Protein AF-A0A3B8LDD0-F1 (afdb_monomer_lite)

Radius of gyration: 20.35 Å; chains: 1; bounding box: 37×32×62 Å

Structure (mmCIF, N/CA/C/O backbone):
data_AF-A0A3B8LDD0-F1
#
_entry.id   AF-A0A3B8LDD0-F1
#
loop_
_atom_site.group_PDB
_atom_site.id
_atom_site.type_symbol
_atom_site.label_atom_id
_atom_site.label_alt_id
_atom_site.label_comp_id
_atom_site.label_asym_id
_atom_site.label_entity_id
_atom_site.label_seq_id
_atom_site.pdbx_PDB_ins_code
_atom_site.Cartn_x
_atom_site.Cartn_y
_atom_site.Cartn_z
_atom_site.occupancy
_atom_site.B_iso_or_equiv
_atom_site.auth_seq_id
_atom_site.auth_comp_id
_atom_site.auth_asym_id
_atom_site.auth_atom_id
_atom_site.pdbx_PDB_model_num
ATOM 1 N N . MET A 1 1 ? -7.320 21.090 31.374 1.00 61.78 1 MET A N 1
ATOM 2 C CA . MET A 1 1 ? -7.509 19.648 31.103 1.00 61.78 1 MET A CA 1
ATOM 3 C C . MET A 1 1 ? -8.287 19.515 29.806 1.00 61.78 1 MET A C 1
ATOM 5 O O . MET A 1 1 ? -9.243 20.260 29.630 1.00 61.78 1 MET A O 1
ATOM 9 N N . LEU A 1 2 ? -7.854 18.651 28.885 1.00 66.00 2 LEU A N 1
ATOM 10 C CA . LEU A 1 2 ? -8.637 18.351 27.681 1.00 66.00 2 LEU A CA 1
ATOM 11 C C . LEU A 1 2 ? -9.906 17.577 28.095 1.00 66.00 2 LEU A C 1
ATOM 13 O O . LEU A 1 2 ? -9.800 16.698 28.950 1.00 66.00 2 LEU A O 1
ATOM 17 N N . PRO A 1 3 ? -11.093 17.904 27.552 1.00 78.69 3 PRO A N 1
ATOM 18 C CA . PRO A 1 3 ? -12.323 17.185 27.880 1.00 78.69 3 PRO A CA 1
ATOM 19 C C . PRO A 1 3 ? -12.281 15.754 27.325 1.00 78.69 3 PRO A 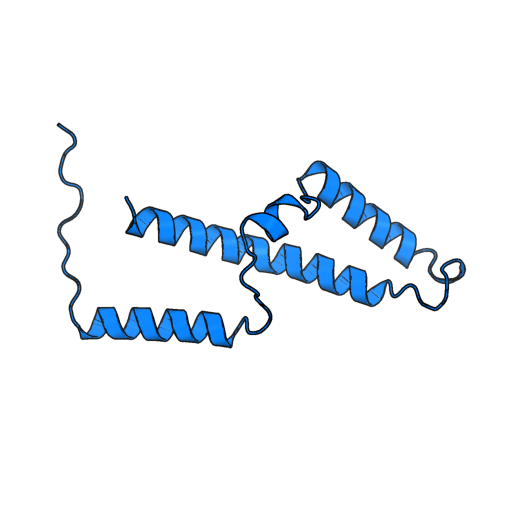C 1
ATOM 21 O O . PRO A 1 3 ? -11.742 15.537 26.239 1.00 78.69 3 PRO A O 1
ATOM 24 N N . ASN A 1 4 ? -12.875 14.790 28.042 1.00 82.38 4 ASN A N 1
ATOM 25 C CA . ASN A 1 4 ? -13.077 13.436 27.520 1.00 82.38 4 ASN A CA 1
ATOM 26 C C . ASN A 1 4 ? -13.990 13.497 26.280 1.00 82.38 4 ASN A C 1
ATOM 28 O O . ASN A 1 4 ? -15.099 14.026 26.359 1.00 82.38 4 ASN A O 1
ATOM 32 N N . LYS A 1 5 ? -13.515 12.973 25.144 1.00 82.06 5 LYS A N 1
ATOM 33 C CA . LYS A 1 5 ? -14.218 13.000 23.851 1.00 82.06 5 LYS A CA 1
ATOM 34 C C . LYS A 1 5 ? -14.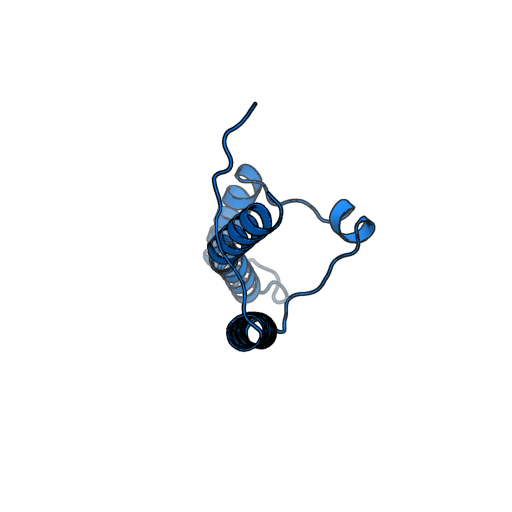860 11.666 23.459 1.00 82.06 5 LYS A C 1
ATOM 36 O O . LYS A 1 5 ? -15.550 11.629 22.445 1.00 82.06 5 LYS A O 1
ATOM 41 N N . VAL A 1 6 ? -14.639 10.589 24.218 1.00 82.44 6 VAL A N 1
ATOM 42 C CA . VAL A 1 6 ? -15.081 9.237 23.846 1.00 82.44 6 VAL A CA 1
ATOM 43 C C . VAL A 1 6 ? -15.828 8.576 25.004 1.00 82.44 6 VAL A C 1
ATOM 45 O O . VAL A 1 6 ? -15.339 8.484 26.128 1.00 82.44 6 VAL A O 1
ATOM 48 N N . SER A 1 7 ? -17.030 8.083 24.709 1.00 79.06 7 SER A N 1
ATOM 49 C CA . SER A 1 7 ? -17.802 7.189 25.573 1.00 79.06 7 SER A CA 1
ATOM 50 C C . SER A 1 7 ? -18.350 6.064 24.697 1.00 79.06 7 SER A C 1
ATOM 52 O O . SER A 1 7 ? -19.411 6.189 24.092 1.00 79.06 7 SER A O 1
ATOM 54 N N . ALA A 1 8 ? -17.557 5.006 24.534 1.00 85.00 8 ALA A N 1
ATOM 55 C CA . ALA A 1 8 ? -17.875 3.862 23.684 1.00 85.00 8 ALA A CA 1
ATOM 56 C C . ALA A 1 8 ? -17.347 2.567 24.317 1.00 85.00 8 ALA A C 1
ATOM 58 O O . ALA A 1 8 ? -16.368 2.596 25.062 1.00 85.00 8 ALA A O 1
ATOM 59 N N . ASN A 1 9 ? -17.990 1.439 24.008 1.00 83.06 9 ASN A N 1
ATOM 60 C CA . ASN A 1 9 ? -17.531 0.106 24.389 1.00 83.06 9 ASN A CA 1
ATOM 61 C C . ASN A 1 9 ? -17.466 -0.795 23.149 1.00 83.06 9 ASN A C 1
ATOM 63 O O . ASN A 1 9 ? -18.359 -0.745 22.303 1.00 83.06 9 ASN A O 1
ATOM 67 N N . ILE A 1 10 ? -16.434 -1.633 23.066 1.00 86.75 10 ILE A N 1
ATOM 68 C CA . ILE A 1 10 ? -16.315 -2.688 22.055 1.00 86.75 10 ILE A CA 1
ATOM 69 C C . ILE A 1 10 ? -16.762 -4.002 22.695 1.00 86.75 10 ILE A C 1
ATOM 71 O O . ILE A 1 10 ? -16.175 -4.454 23.675 1.00 86.75 10 ILE A O 1
ATOM 75 N N . ASN A 1 11 ? -17.802 -4.623 22.135 1.00 92.81 11 ASN A N 1
ATOM 76 C CA . ASN A 1 11 ? -18.197 -5.980 22.510 1.00 92.81 11 ASN A CA 1
ATOM 77 C C . ASN A 1 11 ? -17.394 -7.028 21.711 1.00 92.81 11 ASN A C 1
ATOM 79 O O . ASN A 1 11 ? -16.715 -6.706 20.732 1.00 92.81 11 ASN A O 1
ATOM 83 N N . GLU A 1 12 ? -17.463 -8.294 22.128 1.00 92.75 12 GLU A N 1
ATOM 84 C CA . GLU A 1 12 ? -16.674 -9.374 21.517 1.00 92.75 12 GLU A CA 1
ATOM 85 C C . GLU A 1 12 ? -17.033 -9.633 20.047 1.00 92.75 12 GLU A C 1
ATOM 87 O O . GLU A 1 12 ? -16.145 -9.927 19.246 1.00 92.75 12 GLU A O 1
ATOM 92 N N . THR A 1 13 ? -18.304 -9.467 19.670 1.00 94.25 13 THR A N 1
ATOM 93 C CA . THR A 1 13 ? -18.770 -9.617 18.284 1.00 94.25 13 THR A CA 1
ATOM 94 C C . THR A 1 13 ? -18.125 -8.580 17.370 1.00 94.25 13 THR A C 1
ATOM 96 O O . THR A 1 13 ? -17.491 -8.947 16.386 1.00 94.25 13 THR A O 1
ATOM 99 N N . VAL A 1 14 ? -18.196 -7.298 17.741 1.00 94.25 14 VAL A N 1
ATOM 100 C CA . VAL A 1 14 ? -17.603 -6.192 16.974 1.00 94.25 14 VAL A CA 1
ATOM 101 C C . VAL A 1 14 ? -16.086 -6.348 16.895 1.00 94.25 14 VAL A C 1
ATOM 103 O O . VAL A 1 14 ? -15.494 -6.151 15.837 1.00 94.25 14 VAL A O 1
ATOM 106 N N . LYS A 1 15 ? -15.437 -6.762 17.993 1.00 95.06 15 LYS A N 1
ATOM 107 C CA . LYS A 1 15 ? -13.997 -7.049 17.991 1.00 95.06 15 LYS A CA 1
ATOM 108 C C . LYS A 1 15 ? -13.640 -8.124 16.962 1.00 95.06 15 LYS A C 1
ATOM 110 O O . LYS A 1 15 ? -12.661 -7.964 16.237 1.00 95.06 15 LYS A O 1
ATOM 115 N N . LYS A 1 16 ? -14.417 -9.208 16.901 1.00 96.88 16 LYS A N 1
ATOM 116 C CA . LYS A 1 16 ? -14.199 -10.292 15.942 1.00 96.88 16 LYS A CA 1
ATOM 117 C C . LYS A 1 16 ? -14.401 -9.821 14.501 1.00 96.88 16 LYS A C 1
ATOM 119 O O . LYS A 1 16 ? -13.523 -10.045 13.679 1.00 96.88 16 LYS A O 1
ATOM 124 N N . GLU A 1 17 ? -15.488 -9.107 14.216 1.00 97.00 17 GLU A N 1
ATOM 125 C CA . GLU A 1 17 ? -15.775 -8.578 12.874 1.00 97.00 17 GLU A CA 1
ATOM 126 C C . GLU A 1 17 ? -14.656 -7.661 12.355 1.00 97.00 17 GLU A C 1
ATOM 128 O O . GLU A 1 17 ?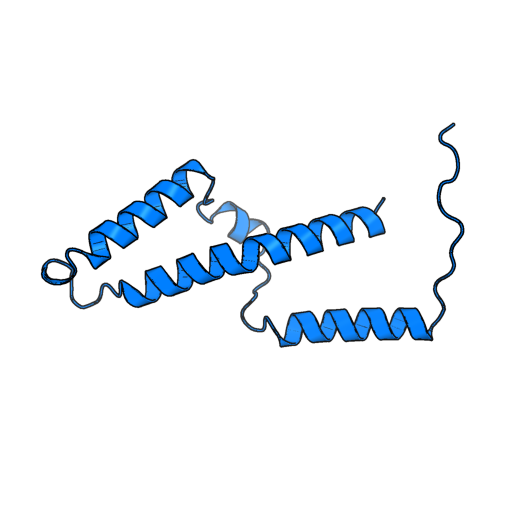 -14.276 -7.737 11.186 1.00 97.00 17 GLU A O 1
ATOM 133 N N . ILE A 1 18 ? -14.078 -6.830 13.229 1.00 96.38 18 ILE A N 1
ATOM 134 C CA . ILE A 1 18 ? -12.942 -5.969 12.876 1.00 96.38 18 ILE A CA 1
ATOM 135 C C . ILE A 1 18 ? -11.699 -6.806 12.537 1.00 96.38 18 ILE A C 1
ATOM 137 O O . ILE A 1 18 ? -11.025 -6.522 11.546 1.00 96.38 18 ILE A O 1
ATOM 141 N N . LEU A 1 19 ? -11.388 -7.838 13.327 1.00 96.75 19 LEU A N 1
ATOM 142 C CA . LEU A 1 19 ? -10.246 -8.720 13.057 1.00 96.75 19 LEU A CA 1
ATOM 143 C C . LEU A 1 19 ? -10.429 -9.508 11.750 1.00 96.75 19 LEU A C 1
ATOM 145 O O . LEU A 1 19 ? -9.489 -9.587 10.958 1.00 96.75 19 LEU A O 1
ATOM 149 N N . ASP A 1 20 ? -11.638 -10.000 11.478 1.00 97.94 20 ASP A N 1
ATOM 150 C CA . ASP A 1 20 ? -11.975 -10.701 10.233 1.00 97.94 20 ASP A CA 1
ATOM 151 C C . ASP A 1 20 ? -11.851 -9.764 9.010 1.00 97.94 20 ASP A C 1
ATOM 153 O O . ASP A 1 20 ? -11.374 -10.160 7.938 1.00 97.94 20 ASP A O 1
ATOM 157 N N . ALA A 1 21 ? -12.217 -8.485 9.160 1.00 97.25 21 ALA A N 1
ATOM 158 C CA . ALA A 1 21 ? -12.024 -7.474 8.121 1.00 97.25 21 ALA A CA 1
ATOM 159 C C . ALA A 1 21 ? -10.534 -7.197 7.852 1.00 97.25 21 ALA A C 1
ATOM 161 O O . ALA A 1 21 ? -10.126 -7.102 6.692 1.00 97.25 21 ALA A O 1
ATOM 162 N N . ILE A 1 22 ? -9.700 -7.128 8.896 1.00 96.19 22 ILE A N 1
ATOM 163 C CA . ILE A 1 22 ? -8.241 -6.979 8.754 1.00 96.19 22 ILE A CA 1
ATOM 164 C C . ILE A 1 22 ? -7.642 -8.196 8.039 1.00 96.19 22 ILE A C 1
ATOM 166 O O . ILE A 1 22 ? -6.830 -8.043 7.124 1.00 96.19 22 ILE A O 1
ATOM 170 N N . GLU A 1 23 ? -8.065 -9.410 8.395 1.00 97.06 23 GLU A N 1
ATOM 171 C CA . GLU A 1 23 ? -7.633 -10.625 7.699 1.00 97.06 23 GLU A CA 1
ATOM 172 C C . GLU A 1 23 ? -8.056 -10.607 6.222 1.00 97.06 23 GLU A C 1
ATOM 174 O O . GLU A 1 23 ? -7.279 -10.974 5.338 1.00 97.06 23 GLU A O 1
ATOM 179 N N . THR A 1 24 ? -9.262 -10.117 5.932 1.00 97.69 24 THR A N 1
ATOM 180 C CA . THR A 1 24 ? -9.751 -9.949 4.559 1.00 97.69 24 THR A CA 1
ATOM 181 C C . THR A 1 24 ? -8.873 -8.983 3.763 1.00 97.69 24 THR A C 1
ATOM 183 O O . THR A 1 24 ? -8.528 -9.288 2.620 1.00 97.69 24 THR A O 1
ATOM 186 N N . ILE A 1 25 ? -8.455 -7.857 4.354 1.00 96.25 25 ILE A N 1
ATOM 187 C CA . ILE A 1 25 ? -7.525 -6.909 3.716 1.00 96.25 25 ILE A CA 1
ATOM 188 C C . ILE A 1 25 ? -6.195 -7.601 3.391 1.00 96.25 25 ILE A C 1
ATOM 190 O O . ILE A 1 25 ? -5.739 -7.526 2.251 1.00 96.25 25 ILE A O 1
ATOM 194 N N . ASN A 1 26 ? -5.617 -8.340 4.344 1.00 94.44 26 ASN A N 1
ATOM 195 C CA . ASN A 1 26 ? -4.371 -9.084 4.125 1.00 94.44 26 ASN A CA 1
ATOM 196 C C . ASN A 1 26 ? -4.503 -10.112 2.988 1.00 94.44 26 ASN A C 1
ATOM 198 O O . ASN A 1 26 ? -3.639 -10.187 2.117 1.00 94.44 26 ASN A O 1
ATOM 202 N N . LYS A 1 27 ? -5.617 -10.854 2.930 1.00 96.69 27 LYS A N 1
ATOM 203 C CA . LYS A 1 27 ? -5.891 -11.818 1.847 1.00 96.69 27 LYS A CA 1
ATOM 204 C C . LYS A 1 27 ? -6.046 -11.158 0.476 1.00 96.69 27 LYS A C 1
ATOM 206 O O . LYS A 1 27 ? -5.746 -11.787 -0.536 1.00 96.69 27 LYS A O 1
ATOM 211 N N . LYS A 1 28 ? -6.539 -9.916 0.420 1.00 96.88 28 LYS A N 1
ATOM 212 C CA . LYS A 1 28 ? -6.692 -9.150 -0.830 1.00 96.88 28 LYS A CA 1
ATOM 213 C C . LYS A 1 28 ? -5.393 -8.504 -1.303 1.00 96.88 28 LYS A C 1
ATOM 215 O O . LYS A 1 28 ? -5.297 -8.161 -2.477 1.00 96.88 28 LYS A O 1
ATOM 220 N N . LEU A 1 29 ? -4.406 -8.376 -0.421 1.00 95.69 29 LEU A N 1
ATOM 221 C CA . LEU A 1 29 ? -3.110 -7.766 -0.702 1.00 95.69 29 LEU A CA 1
ATOM 222 C C . LEU A 1 29 ? -1.959 -8.751 -0.409 1.00 95.69 29 LEU A C 1
ATOM 224 O O . LEU A 1 29 ? -1.035 -8.409 0.330 1.00 95.69 29 LEU A O 1
ATOM 228 N N . PRO A 1 30 ? -1.978 -9.973 -0.987 1.00 95.75 30 PRO A N 1
ATOM 229 C CA . PRO A 1 30 ? -1.053 -11.050 -0.614 1.00 95.75 30 PRO A CA 1
ATOM 230 C C . PRO A 1 30 ? 0.405 -10.776 -1.013 1.00 95.75 30 PRO A C 1
ATOM 232 O O . PRO A 1 30 ? 1.305 -11.495 -0.598 1.00 95.75 30 PRO A O 1
ATOM 235 N N . PHE A 1 31 ? 0.635 -9.758 -1.842 1.00 93.94 31 PHE A N 1
ATOM 236 C CA . PHE A 1 31 ? 1.947 -9.331 -2.323 1.00 93.94 31 PHE A CA 1
ATOM 237 C C . PHE A 1 31 ? 2.624 -8.299 -1.408 1.00 93.94 31 PHE A C 1
ATOM 239 O O . PHE A 1 31 ? 3.771 -7.931 -1.654 1.00 93.94 31 PHE A O 1
ATOM 246 N N . LEU A 1 32 ? 1.935 -7.786 -0.380 1.00 93.00 32 LEU A N 1
ATOM 247 C CA . LEU A 1 32 ? 2.556 -6.859 0.562 1.00 93.00 32 LEU A CA 1
ATOM 248 C C . LEU A 1 32 ? 3.566 -7.598 1.437 1.00 93.00 32 LEU A C 1
ATOM 250 O O . LEU A 1 32 ? 3.246 -8.592 2.085 1.00 93.00 32 LEU A O 1
ATOM 254 N N . VAL A 1 33 ? 4.782 -7.062 1.490 1.00 90.88 33 VAL A N 1
ATOM 255 C CA . VAL A 1 33 ? 5.869 -7.585 2.319 1.00 90.88 33 VAL A CA 1
ATOM 256 C C . VAL A 1 33 ? 6.208 -6.600 3.428 1.00 90.88 33 VAL A C 1
ATOM 258 O O . VAL A 1 33 ? 6.244 -5.382 3.229 1.00 90.88 33 VAL A O 1
ATOM 261 N N . ALA A 1 34 ? 6.457 -7.132 4.621 1.00 89.50 34 ALA A N 1
ATOM 262 C CA . ALA A 1 34 ? 6.940 -6.340 5.738 1.00 89.50 34 ALA A CA 1
ATOM 263 C C . ALA A 1 34 ? 8.446 -6.121 5.576 1.00 89.50 34 ALA A C 1
ATOM 265 O O . ALA A 1 34 ? 9.227 -7.061 5.675 1.00 89.50 34 ALA A O 1
ATOM 266 N N . LEU A 1 35 ? 8.842 -4.873 5.336 1.00 89.25 35 LEU A N 1
AT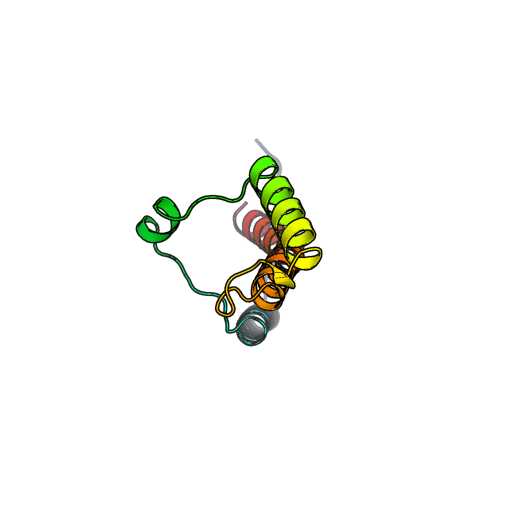OM 267 C CA . LEU A 1 35 ? 10.249 -4.492 5.289 1.00 89.25 35 LEU A CA 1
ATOM 268 C C . LEU A 1 35 ? 10.774 -4.229 6.700 1.00 89.25 35 LEU A C 1
ATOM 270 O O . LEU A 1 35 ? 10.145 -3.521 7.495 1.00 89.25 35 LEU A O 1
ATOM 274 N N . THR A 1 36 ? 11.968 -4.732 6.983 1.00 92.50 36 THR A N 1
ATOM 275 C CA . THR A 1 36 ? 12.743 -4.367 8.167 1.00 92.50 36 THR A CA 1
ATOM 276 C C . THR A 1 36 ? 13.140 -2.883 8.125 1.00 92.50 36 THR A C 1
ATOM 278 O O . THR A 1 36 ? 13.197 -2.263 7.054 1.00 92.50 36 THR A O 1
ATOM 281 N N . PRO A 1 37 ? 13.459 -2.267 9.278 1.00 91.88 37 PRO A N 1
ATOM 282 C CA . PRO A 1 37 ? 13.949 -0.890 9.309 1.00 91.88 37 PRO A CA 1
ATOM 283 C C . PRO A 1 37 ? 15.206 -0.662 8.452 1.00 91.88 37 PRO A C 1
ATOM 285 O O . PRO A 1 37 ? 15.347 0.408 7.858 1.00 91.88 37 PRO A O 1
ATOM 288 N N . SER A 1 38 ? 16.094 -1.659 8.372 1.00 92.06 38 SER A N 1
ATOM 289 C CA . SER A 1 38 ? 17.294 -1.663 7.526 1.00 92.06 38 SER A CA 1
ATOM 290 C C . SER A 1 38 ? 16.944 -1.629 6.040 1.00 92.06 38 SER A C 1
ATOM 292 O O . SER A 1 38 ? 17.356 -0.697 5.355 1.00 92.06 38 SER A O 1
ATOM 294 N N . GLU A 1 39 ? 16.102 -2.552 5.566 1.00 91.12 39 GLU A N 1
ATOM 295 C CA . GLU A 1 39 ? 15.671 -2.594 4.159 1.00 91.12 39 GLU A CA 1
ATOM 296 C C . GLU A 1 39 ? 14.976 -1.290 3.759 1.00 91.12 39 GLU A C 1
ATOM 298 O O . GLU A 1 39 ? 15.276 -0.686 2.731 1.00 91.12 39 GLU A O 1
ATOM 303 N N . ARG A 1 40 ? 14.098 -0.771 4.626 1.00 88.88 40 ARG A N 1
ATOM 304 C CA . ARG A 1 40 ? 13.415 0.505 4.383 1.00 88.88 40 ARG A CA 1
ATOM 305 C C . ARG A 1 40 ? 14.384 1.690 4.281 1.00 88.88 40 ARG A C 1
ATOM 307 O O . ARG A 1 40 ? 14.062 2.673 3.612 1.00 88.88 40 ARG A O 1
ATOM 314 N N . ARG A 1 41 ? 15.523 1.653 4.980 1.00 88.75 41 ARG A N 1
ATOM 315 C CA . ARG A 1 41 ? 16.526 2.728 4.948 1.00 88.75 41 ARG A CA 1
ATOM 316 C C . ARG A 1 41 ? 17.339 2.712 3.656 1.00 88.75 41 ARG A C 1
ATOM 318 O O . ARG A 1 41 ? 17.712 3.784 3.189 1.00 88.75 41 ARG A O 1
ATOM 325 N N . GLU A 1 42 ? 17.603 1.529 3.117 1.00 92.00 42 GLU A N 1
ATOM 326 C CA . GLU A 1 42 ? 18.384 1.335 1.892 1.00 92.00 42 GLU A CA 1
ATOM 327 C C . GLU A 1 42 ? 17.576 1.619 0.623 1.00 92.00 42 GLU A C 1
ATOM 329 O O . GLU A 1 42 ? 18.144 2.023 -0.392 1.00 92.00 42 GLU A O 1
ATOM 334 N N . LEU A 1 43 ? 16.248 1.470 0.677 1.00 88.25 43 LEU A N 1
ATOM 335 C CA . LEU A 1 43 ? 15.402 1.720 -0.484 1.00 88.25 43 LEU A CA 1
ATOM 336 C C . LEU A 1 43 ? 15.384 3.204 -0.896 1.00 88.25 43 LEU A C 1
ATOM 338 O O . LEU A 1 43 ? 15.106 4.084 -0.066 1.00 88.25 43 LEU A O 1
ATOM 342 N N . PRO A 1 44 ? 15.588 3.506 -2.194 1.00 84.69 44 PRO A N 1
ATOM 343 C CA . PRO A 1 44 ? 15.405 4.850 -2.710 1.00 84.69 44 PRO A CA 1
ATOM 344 C C . PRO A 1 44 ? 13.941 5.261 -2.548 1.00 84.69 44 PRO A C 1
ATOM 346 O O . PRO A 1 44 ? 13.013 4.580 -2.985 1.00 84.69 44 PRO A O 1
ATOM 349 N N . LYS A 1 45 ? 13.722 6.402 -1.895 1.00 83.25 45 LYS A N 1
ATOM 350 C CA . LYS A 1 45 ? 12.373 6.891 -1.610 1.00 83.25 45 LYS A CA 1
ATOM 351 C C . LYS A 1 45 ? 11.830 7.658 -2.805 1.00 83.25 45 LYS A C 1
ATOM 353 O O . LYS A 1 45 ? 12.419 8.650 -3.239 1.00 83.25 45 LYS A O 1
ATOM 358 N N . MET A 1 46 ? 10.657 7.258 -3.282 1.00 81.56 46 MET A N 1
ATOM 359 C CA . MET A 1 46 ? 9.941 7.995 -4.315 1.00 81.56 46 MET A CA 1
ATOM 360 C C . MET A 1 46 ? 9.112 9.120 -3.682 1.00 81.56 46 MET A C 1
ATOM 362 O O . MET A 1 46 ? 7.941 8.956 -3.360 1.00 81.56 46 MET A O 1
ATOM 366 N N . GLY A 1 47 ? 9.749 10.272 -3.455 1.00 82.44 47 GLY A N 1
ATOM 367 C CA . GLY A 1 47 ? 9.039 11.504 -3.097 1.00 82.44 47 GLY A CA 1
ATOM 368 C C . GLY A 1 47 ? 8.323 12.121 -4.306 1.00 82.44 47 GLY A C 1
ATOM 369 O O . GLY A 1 47 ? 8.562 11.713 -5.440 1.00 82.44 47 GLY A O 1
ATOM 370 N N . ALA A 1 48 ? 7.508 13.159 -4.085 1.00 79.44 48 ALA A N 1
ATOM 371 C CA . ALA A 1 48 ? 6.685 13.781 -5.135 1.00 79.44 48 ALA A CA 1
ATOM 372 C C . ALA A 1 48 ? 7.473 14.163 -6.406 1.00 79.44 48 ALA A C 1
ATOM 374 O O . ALA A 1 48 ? 7.047 13.872 -7.520 1.00 79.44 48 ALA A O 1
ATOM 375 N N . ARG A 1 49 ? 8.666 14.759 -6.252 1.00 82.38 49 ARG A N 1
ATOM 376 C CA . ARG A 1 49 ? 9.541 15.121 -7.383 1.00 82.38 49 ARG A CA 1
ATOM 377 C C . ARG A 1 49 ? 10.018 13.891 -8.164 1.00 82.38 49 ARG A C 1
ATOM 379 O O . ARG A 1 49 ? 10.002 13.900 -9.391 1.00 82.38 49 ARG A O 1
ATOM 386 N N . THR A 1 50 ? 10.444 12.850 -7.455 1.00 86.75 50 THR A N 1
ATOM 387 C CA . THR A 1 50 ? 10.941 11.607 -8.057 1.00 86.75 50 THR A CA 1
ATOM 388 C C . THR A 1 50 ? 9.812 10.841 -8.739 1.00 86.75 50 THR A C 1
ATOM 390 O O . THR A 1 50 ? 10.021 10.292 -9.812 1.00 86.75 50 THR A O 1
ATOM 393 N N . GLN A 1 51 ? 8.600 10.863 -8.179 1.00 87.56 51 GLN A N 1
ATOM 394 C CA . GLN A 1 51 ? 7.434 10.219 -8.782 1.00 87.56 51 GLN A CA 1
ATOM 395 C C . GLN A 1 51 ? 7.093 10.830 -10.144 1.00 87.56 51 GLN A C 1
ATOM 397 O O . GLN A 1 51 ? 6.912 10.095 -11.110 1.00 87.56 51 GLN A O 1
ATOM 402 N N . SER A 1 52 ? 7.071 12.163 -10.256 1.00 89.88 52 SER A N 1
ATOM 403 C CA . SER A 1 52 ? 6.841 12.832 -11.544 1.00 89.88 52 SER A CA 1
ATOM 404 C C . SER A 1 52 ? 7.917 12.490 -12.578 1.00 89.88 52 SER A C 1
ATOM 406 O O . SER A 1 52 ? 7.603 12.284 -13.749 1.00 89.88 52 SER A O 1
ATOM 408 N N . PHE A 1 53 ? 9.179 12.382 -12.150 1.00 92.31 53 PHE A N 1
ATOM 409 C CA . PHE A 1 53 ? 10.277 11.956 -13.019 1.00 92.31 53 PHE A CA 1
ATOM 410 C C . PHE A 1 53 ? 10.109 10.509 -13.508 1.00 92.31 53 PHE A C 1
ATOM 412 O O . PHE A 1 53 ? 10.297 10.247 -14.695 1.00 92.31 53 PHE A O 1
ATOM 419 N N . VAL A 1 54 ? 9.719 9.583 -12.624 1.00 92.00 54 VAL A N 1
ATOM 420 C CA . VAL A 1 54 ? 9.463 8.176 -12.980 1.00 92.00 54 VAL A CA 1
ATOM 421 C C . VAL A 1 54 ? 8.305 8.076 -13.972 1.00 92.00 54 VAL A C 1
ATOM 423 O O . VAL A 1 54 ? 8.464 7.449 -15.016 1.00 92.00 54 VAL A O 1
ATOM 426 N N . LYS A 1 55 ? 7.185 8.769 -13.711 1.00 92.19 55 LYS A N 1
ATOM 427 C CA . LYS A 1 55 ? 6.034 8.831 -14.631 1.00 92.19 55 LYS A CA 1
ATOM 428 C C . LYS A 1 55 ? 6.454 9.293 -16.024 1.00 92.19 55 LYS A C 1
ATOM 430 O O . LYS A 1 55 ? 6.136 8.633 -17.008 1.00 92.19 55 LYS A O 1
ATOM 435 N N . LYS A 1 56 ? 7.225 10.384 -16.106 1.00 94.00 56 LYS A N 1
ATOM 436 C CA . LYS A 1 56 ? 7.681 10.904 -17.400 1.00 94.00 56 LYS A CA 1
ATOM 437 C C . LYS A 1 56 ? 8.670 9.969 -18.096 1.00 94.00 56 LYS A C 1
ATOM 439 O O . LYS A 1 56 ? 8.613 9.824 -19.310 1.00 94.00 56 LYS A O 1
ATOM 444 N N . SER A 1 57 ? 9.564 9.339 -17.339 1.00 93.62 57 SER A N 1
ATOM 445 C CA . SER A 1 57 ? 10.530 8.379 -17.882 1.00 93.62 57 SER A CA 1
ATOM 446 C C . SER A 1 57 ? 9.837 7.173 -18.511 1.00 93.62 57 SER A C 1
ATOM 448 O O . SER A 1 57 ? 10.209 6.775 -19.609 1.00 93.62 57 SER A O 1
ATOM 450 N N . ILE A 1 58 ? 8.809 6.630 -17.851 1.00 94.19 58 ILE A N 1
ATOM 451 C CA . ILE A 1 58 ? 8.022 5.507 -18.378 1.00 94.19 58 ILE A CA 1
ATOM 452 C C . ILE A 1 58 ? 7.242 5.932 -19.629 1.00 94.19 58 ILE A C 1
ATOM 454 O O . ILE A 1 58 ? 7.269 5.219 -20.623 1.00 94.19 58 ILE A O 1
ATOM 458 N N . GLU A 1 59 ? 6.637 7.124 -19.633 1.00 94.00 59 GLU A N 1
ATOM 459 C CA . GLU A 1 59 ? 5.943 7.664 -20.813 1.00 94.00 59 GLU A CA 1
ATOM 460 C C . GLU A 1 59 ? 6.878 7.775 -22.032 1.00 94.00 59 GLU A C 1
ATOM 462 O O . GLU A 1 59 ? 6.524 7.360 -23.133 1.00 94.00 59 GLU A O 1
ATOM 467 N N . VAL A 1 60 ? 8.089 8.306 -21.837 1.00 94.94 60 VAL A N 1
ATOM 468 C CA . VAL A 1 60 ? 9.091 8.414 -22.909 1.00 94.94 60 VAL A CA 1
ATOM 469 C C . VAL A 1 60 ? 9.575 7.032 -23.350 1.00 94.94 60 VAL A C 1
ATOM 471 O O . VAL A 1 60 ? 9.721 6.807 -24.547 1.00 94.94 60 VAL A O 1
ATOM 474 N N . ALA A 1 61 ? 9.796 6.104 -22.415 1.00 94.00 61 ALA A N 1
ATOM 475 C CA . ALA A 1 61 ? 10.186 4.732 -22.732 1.00 94.00 61 ALA A CA 1
ATOM 476 C C . ALA A 1 61 ? 9.118 4.018 -23.579 1.00 94.00 61 ALA A C 1
ATOM 478 O O . ALA A 1 61 ? 9.454 3.413 -24.587 1.00 94.00 61 ALA A O 1
ATOM 479 N N . SER A 1 62 ? 7.840 4.173 -23.226 1.00 91.50 62 SER A N 1
ATOM 480 C CA . SER A 1 62 ? 6.693 3.604 -23.949 1.00 91.50 62 SER A CA 1
ATOM 481 C C . SER A 1 62 ? 6.577 4.145 -25.382 1.00 91.50 62 SER A C 1
ATOM 483 O O . SER A 1 62 ? 6.268 3.411 -26.315 1.00 91.50 62 SER A O 1
ATOM 485 N N . GLN A 1 63 ? 6.911 5.424 -25.591 1.00 93.75 63 GLN A N 1
ATOM 486 C CA . GLN A 1 63 ? 6.919 6.053 -26.920 1.00 9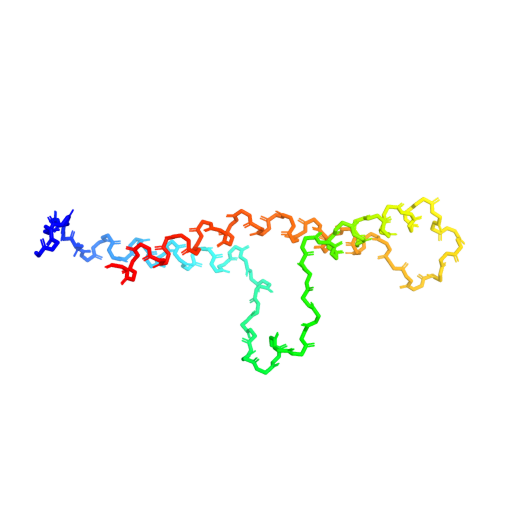3.75 63 GLN A CA 1
ATOM 487 C C . GLN A 1 63 ? 8.107 5.651 -27.806 1.00 93.75 63 GLN A C 1
ATOM 489 O O . GLN A 1 63 ? 8.058 5.914 -29.004 1.00 93.75 63 GLN A O 1
ATOM 494 N N . ASN A 1 64 ? 9.173 5.089 -27.230 1.00 93.25 64 ASN A N 1
ATOM 495 C CA . ASN A 1 64 ? 10.425 4.777 -27.926 1.00 93.25 64 ASN A CA 1
ATOM 496 C C . ASN A 1 64 ? 10.862 3.332 -27.619 1.00 93.25 64 ASN A C 1
ATOM 498 O O . ASN A 1 64 ? 12.043 3.070 -27.384 1.00 93.25 64 ASN A O 1
ATOM 502 N N . ASP A 1 65 ? 9.918 2.391 -27.552 1.00 87.94 65 ASP A N 1
ATOM 503 C CA . ASP A 1 65 ? 10.211 1.008 -27.152 1.00 87.94 65 ASP A CA 1
ATOM 504 C C . ASP A 1 65 ? 11.177 0.317 -28.134 1.00 87.94 65 ASP A C 1
ATOM 506 O O . ASP A 1 65 ? 12.006 -0.500 -27.735 1.00 87.94 65 ASP A O 1
ATOM 510 N N . GLU A 1 66 ? 11.174 0.714 -29.413 1.00 90.62 66 GLU A N 1
ATOM 511 C CA . GLU A 1 66 ? 12.026 0.111 -30.442 1.00 90.62 66 GLU A CA 1
ATOM 512 C C . GLU A 1 66 ? 13.535 0.314 -30.230 1.00 90.62 66 GLU A C 1
ATOM 514 O O . GLU A 1 66 ? 14.336 -0.467 -30.754 1.00 90.62 66 GLU A O 1
ATOM 519 N N . ILE A 1 67 ? 13.937 1.342 -29.474 1.00 92.75 67 ILE A N 1
ATOM 520 C CA . ILE A 1 67 ? 15.348 1.610 -29.154 1.00 92.75 67 ILE A CA 1
ATOM 521 C C . ILE A 1 67 ? 15.771 1.015 -27.807 1.00 92.75 67 ILE A C 1
ATOM 523 O O . ILE A 1 67 ? 16.955 1.065 -27.456 1.00 92.75 67 ILE A O 1
ATOM 527 N N . LEU A 1 68 ? 14.828 0.462 -27.040 1.00 92.62 68 LEU A N 1
ATOM 528 C CA . LEU A 1 68 ? 15.118 -0.128 -25.743 1.00 92.62 68 LEU A CA 1
ATOM 529 C C . LEU A 1 68 ? 15.677 -1.548 -25.899 1.00 92.62 68 LEU A C 1
ATOM 531 O O . LEU A 1 68 ? 15.321 -2.294 -26.818 1.00 92.62 68 LEU A O 1
ATOM 535 N N . PRO A 1 69 ? 16.572 -1.979 -24.993 1.00 93.94 69 PRO A N 1
ATOM 536 C CA . PRO A 1 69 ? 17.010 -3.365 -24.971 1.00 93.94 69 PRO A CA 1
ATOM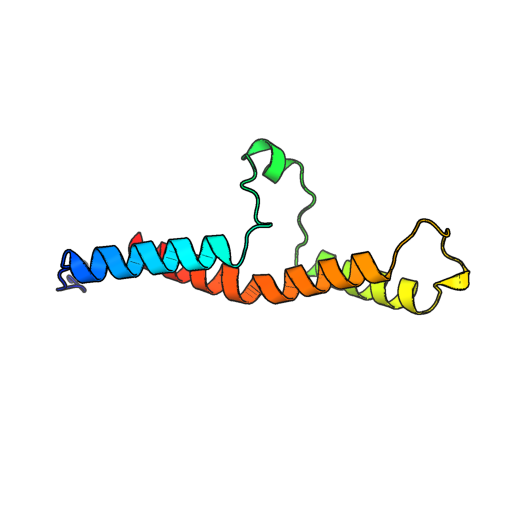 537 C C . PRO A 1 69 ? 15.819 -4.314 -24.788 1.00 93.94 69 PRO A C 1
ATOM 539 O O . PRO A 1 69 ? 14.954 -4.065 -23.959 1.00 93.94 69 PRO A O 1
ATOM 542 N N . ARG A 1 70 ? 15.813 -5.475 -25.459 1.00 88.81 70 ARG A N 1
ATOM 543 C CA . ARG A 1 70 ? 14.685 -6.442 -25.414 1.00 88.81 70 ARG A CA 1
ATOM 544 C C . ARG A 1 70 ? 14.298 -6.942 -24.014 1.00 88.81 70 ARG A C 1
ATOM 546 O O . ARG A 1 70 ? 13.198 -7.472 -23.815 1.00 88.81 70 ARG A O 1
ATOM 553 N N . TYR A 1 71 ? 15.231 -6.871 -23.068 1.00 89.81 71 TYR A N 1
ATOM 554 C CA . TYR A 1 71 ? 15.012 -7.252 -21.673 1.00 89.81 71 TYR A CA 1
ATOM 555 C C . TYR A 1 71 ? 14.355 -6.139 -20.845 1.00 89.81 71 TYR A C 1
ATOM 557 O O . TYR A 1 71 ? 13.907 -6.407 -19.736 1.00 89.81 71 TYR A O 1
ATOM 565 N N . PHE A 1 72 ? 14.292 -4.912 -21.361 1.00 91.88 72 PHE A N 1
ATOM 566 C CA . PHE A 1 72 ? 13.587 -3.807 -20.734 1.00 91.88 72 PHE A CA 1
ATOM 567 C C . PHE A 1 72 ? 12.085 -3.993 -20.974 1.00 91.88 72 PHE A C 1
ATOM 569 O O . PHE A 1 72 ? 11.637 -4.031 -22.115 1.00 91.88 72 PHE A O 1
ATOM 576 N N . LYS A 1 73 ? 11.312 -4.203 -19.906 1.00 93.19 73 LYS A N 1
ATOM 577 C CA . LYS A 1 73 ? 9.868 -4.462 -19.984 1.00 93.19 73 LYS A CA 1
ATOM 578 C C . LYS A 1 73 ? 9.106 -3.222 -19.537 1.00 93.19 73 LYS A C 1
ATOM 580 O O . LYS A 1 73 ? 8.820 -3.082 -18.351 1.00 93.19 73 LYS A O 1
ATOM 585 N N . VAL A 1 74 ? 8.805 -2.324 -20.477 1.00 92.81 74 VAL A N 1
ATOM 586 C CA . VAL A 1 74 ? 8.066 -1.083 -20.181 1.00 92.81 74 VAL A CA 1
ATOM 587 C C . VAL A 1 74 ? 6.704 -1.395 -19.555 1.00 92.81 74 VAL A C 1
ATOM 589 O O . VAL A 1 74 ? 6.364 -0.803 -18.536 1.00 92.81 74 VAL A O 1
ATOM 592 N N . ASP A 1 75 ? 6.002 -2.407 -20.069 1.00 92.81 75 ASP A N 1
ATOM 593 C CA . ASP A 1 75 ? 4.710 -2.858 -19.535 1.00 92.81 75 ASP A CA 1
ATOM 594 C C . ASP A 1 75 ? 4.766 -3.240 -18.046 1.00 92.81 75 ASP A C 1
ATOM 596 O O . ASP A 1 75 ? 3.816 -3.003 -17.303 1.00 92.81 75 ASP A O 1
ATOM 600 N N . GLU A 1 76 ? 5.869 -3.837 -17.583 1.00 94.38 76 GLU A N 1
ATOM 601 C CA . GLU A 1 76 ? 6.025 -4.198 -16.167 1.00 94.38 76 GLU A CA 1
ATOM 602 C C . GLU A 1 76 ? 6.247 -2.950 -15.301 1.00 94.38 76 GLU A C 1
ATOM 604 O O . GLU A 1 76 ? 5.653 -2.829 -14.233 1.00 94.38 76 GLU A O 1
ATOM 609 N N . LEU A 1 77 ? 7.009 -1.966 -15.796 1.00 92.88 77 LEU A N 1
ATOM 610 C CA . LEU A 1 77 ? 7.191 -0.684 -15.105 1.00 92.88 77 LEU A CA 1
ATOM 611 C C . LEU A 1 77 ? 5.882 0.109 -15.009 1.00 92.88 77 LEU A C 1
ATOM 613 O O . LEU A 1 77 ? 5.613 0.743 -13.986 1.00 92.88 77 LEU A O 1
ATOM 617 N N . GLU A 1 78 ? 5.058 0.080 -16.059 1.00 93.50 78 GLU A N 1
ATOM 618 C CA . GLU A 1 78 ? 3.730 0.696 -16.046 1.00 93.50 78 GLU A CA 1
ATOM 619 C C . GLU A 1 78 ? 2.819 0.046 -14.998 1.00 93.50 78 GLU A C 1
ATOM 621 O O . GLU A 1 78 ? 2.166 0.761 -14.233 1.00 93.50 78 GLU A O 1
ATOM 626 N N . LYS A 1 79 ? 2.818 -1.292 -14.901 1.00 95.19 79 LYS A N 1
ATOM 627 C CA . LYS A 1 79 ? 2.063 -2.023 -13.869 1.00 95.19 79 LYS A CA 1
ATOM 628 C C . LYS A 1 79 ? 2.511 -1.647 -12.459 1.00 95.19 79 LYS A C 1
ATOM 630 O O . LYS A 1 79 ? 1.662 -1.375 -11.609 1.00 95.19 79 LYS A O 1
ATOM 635 N N . ASP A 1 80 ? 3.817 -1.581 -12.215 1.00 93.31 80 ASP A N 1
ATOM 636 C CA . ASP A 1 80 ? 4.363 -1.200 -10.908 1.00 93.31 80 ASP A CA 1
ATOM 637 C C . ASP A 1 80 ? 3.960 0.229 -10.521 1.00 93.31 80 ASP A C 1
ATOM 639 O O . ASP A 1 80 ? 3.541 0.495 -9.391 1.00 93.31 80 ASP A O 1
ATOM 643 N N . LEU A 1 81 ? 4.025 1.162 -11.473 1.00 92.50 81 LEU A N 1
ATOM 644 C CA . LEU A 1 81 ? 3.622 2.545 -11.247 1.00 92.50 81 LEU A CA 1
ATOM 645 C C . LEU A 1 81 ? 2.116 2.663 -10.950 1.00 92.50 81 LEU A C 1
ATOM 647 O O . LEU A 1 81 ? 1.724 3.385 -10.029 1.00 92.50 81 LEU A O 1
ATOM 651 N N . GLN A 1 82 ? 1.277 1.930 -11.686 1.00 93.88 82 GLN A N 1
ATOM 652 C CA . GLN A 1 82 ? -0.166 1.861 -11.434 1.00 93.88 82 GLN A CA 1
ATOM 653 C C . GLN A 1 82 ? -0.481 1.250 -10.064 1.00 93.88 82 GLN A C 1
ATOM 655 O O . GLN A 1 82 ? -1.403 1.707 -9.380 1.00 93.88 82 GLN A O 1
ATOM 660 N N . LEU A 1 83 ? 0.290 0.248 -9.631 1.00 94.38 83 LEU A N 1
ATOM 661 C CA . LEU A 1 83 ? 0.147 -0.348 -8.307 1.00 94.38 83 LEU A CA 1
ATOM 662 C C . LEU A 1 83 ? 0.447 0.674 -7.205 1.00 94.38 83 LEU A C 1
ATOM 664 O O . LEU A 1 83 ? -0.321 0.773 -6.248 1.00 94.38 83 LEU A O 1
ATOM 668 N N . VAL A 1 84 ? 1.506 1.480 -7.351 1.00 91.94 84 VAL A N 1
ATOM 669 C CA . VAL A 1 84 ? 1.811 2.563 -6.399 1.00 91.94 84 VAL A CA 1
ATOM 670 C C . VAL A 1 84 ? 0.648 3.549 -6.292 1.00 91.94 84 VAL A C 1
ATOM 672 O O . VAL A 1 84 ? 0.216 3.867 -5.182 1.00 91.94 84 VAL A O 1
ATOM 675 N N . ASP A 1 85 ? 0.121 4.009 -7.428 1.00 92.31 85 ASP A N 1
ATOM 676 C CA . ASP A 1 85 ? -1.000 4.953 -7.451 1.00 92.31 85 ASP A CA 1
ATOM 677 C C . ASP A 1 85 ? -2.272 4.338 -6.826 1.00 92.31 85 ASP A C 1
ATOM 679 O O . ASP A 1 85 ? -2.994 5.018 -6.096 1.00 92.31 85 ASP A O 1
ATOM 683 N N . SER A 1 86 ? -2.509 3.037 -7.030 1.00 95.00 86 SER A N 1
ATOM 684 C CA . SER A 1 86 ? -3.650 2.304 -6.457 1.00 95.00 86 SER A CA 1
ATOM 685 C C . SER A 1 86 ? -3.528 2.085 -4.944 1.00 95.00 86 SER A C 1
ATOM 687 O O . SER A 1 86 ? -4.523 2.146 -4.219 1.00 95.00 86 SER A O 1
ATOM 689 N N . LEU A 1 87 ? -2.312 1.848 -4.442 1.00 95.00 87 LEU A N 1
ATOM 690 C CA . LEU A 1 87 ? -2.048 1.644 -3.014 1.00 95.00 87 LEU A CA 1
ATOM 691 C C . LEU A 1 87 ? -2.053 2.952 -2.215 1.00 95.00 87 LEU A C 1
ATOM 693 O O . LEU A 1 87 ? -2.353 2.926 -1.021 1.00 95.00 87 LEU A O 1
ATOM 697 N N . ALA A 1 88 ? -1.746 4.090 -2.842 1.00 92.56 88 ALA A N 1
ATOM 698 C CA . ALA A 1 88 ? -1.662 5.390 -2.176 1.00 92.56 88 ALA A CA 1
ATOM 699 C C . ALA A 1 88 ? -2.915 5.768 -1.348 1.00 92.56 88 ALA A C 1
ATOM 701 O O . ALA A 1 88 ? -2.759 6.067 -0.158 1.00 92.56 88 ALA A O 1
ATOM 702 N N . PRO A 1 89 ? -4.152 5.733 -1.890 1.00 95.56 89 PRO A N 1
ATOM 703 C CA . PRO A 1 89 ? -5.347 6.041 -1.100 1.00 95.56 89 PRO A CA 1
ATOM 704 C C . PRO A 1 89 ? -5.602 5.016 0.014 1.00 95.56 89 PRO A C 1
ATOM 706 O O . PRO A 1 89 ? -5.996 5.401 1.114 1.00 95.56 89 PRO A O 1
ATOM 709 N N . ILE A 1 90 ? -5.321 3.731 -0.227 1.00 96.12 90 ILE A N 1
ATOM 710 C CA . ILE A 1 90 ? -5.491 2.658 0.767 1.00 96.12 90 ILE A CA 1
ATOM 711 C C . ILE A 1 90 ? -4.551 2.890 1.956 1.00 96.12 90 ILE A C 1
ATOM 713 O O . ILE A 1 90 ? -4.981 2.873 3.109 1.00 96.12 90 ILE A O 1
ATOM 717 N N . ALA A 1 91 ? -3.274 3.167 1.680 1.00 94.50 91 ALA A N 1
ATOM 718 C CA . ALA A 1 91 ? -2.268 3.449 2.696 1.00 94.50 91 ALA A CA 1
ATOM 719 C C . ALA A 1 91 ? -2.634 4.680 3.538 1.00 94.50 91 ALA A C 1
ATOM 721 O O . ALA A 1 91 ? -2.489 4.656 4.762 1.00 94.50 91 ALA A O 1
ATOM 722 N N . LEU A 1 92 ? -3.155 5.736 2.902 1.00 95.75 92 LEU A N 1
ATOM 723 C CA . LEU A 1 92 ? -3.626 6.929 3.602 1.00 95.75 92 LEU A CA 1
ATOM 724 C C . LEU A 1 92 ? -4.783 6.603 4.556 1.00 95.75 92 LEU A C 1
ATOM 726 O O . LEU A 1 92 ? -4.735 6.994 5.723 1.00 95.75 92 LEU A O 1
ATOM 730 N N . SER A 1 93 ? -5.797 5.866 4.093 1.00 96.62 93 SER A N 1
ATOM 731 C CA . SER A 1 93 ? -6.941 5.472 4.925 1.00 96.62 93 SER A CA 1
ATOM 732 C C . SER A 1 93 ? -6.530 4.587 6.103 1.00 96.62 93 SER A C 1
ATOM 734 O O . SER A 1 93 ? -6.964 4.838 7.228 1.00 96.62 93 SER A O 1
ATOM 736 N N . LEU A 1 94 ? -5.657 3.599 5.878 1.00 95.75 94 LEU A N 1
ATOM 737 C CA . LEU A 1 94 ? -5.138 2.731 6.940 1.00 95.75 94 LEU A CA 1
ATOM 738 C C . LEU A 1 94 ? -4.323 3.519 7.971 1.00 95.75 94 LEU A C 1
ATOM 740 O O . LEU A 1 94 ? -4.508 3.331 9.170 1.00 95.75 94 LEU A O 1
ATOM 744 N N . SER A 1 95 ? -3.468 4.442 7.525 1.00 95.69 95 SER A N 1
ATOM 745 C CA . SER A 1 95 ? -2.675 5.291 8.421 1.00 95.69 95 SER A CA 1
ATOM 746 C C . SER A 1 95 ? -3.554 6.209 9.274 1.00 95.69 95 SER A C 1
ATOM 748 O O . SER A 1 95 ? -3.333 6.328 10.479 1.00 95.69 95 SER A O 1
ATOM 750 N N . GLN A 1 96 ? -4.582 6.821 8.680 1.00 96.38 96 GLN A N 1
ATOM 751 C CA . GLN A 1 96 ? -5.539 7.650 9.413 1.00 96.38 96 GLN A CA 1
ATOM 752 C C . GLN A 1 96 ? -6.342 6.838 10.431 1.00 96.38 96 GLN A C 1
ATOM 754 O O . GLN A 1 96 ? -6.581 7.324 11.535 1.00 96.38 96 GLN A O 1
ATOM 759 N N . LEU A 1 97 ? -6.768 5.623 10.070 1.00 96.38 97 LEU A N 1
ATOM 760 C CA . LEU A 1 97 ? -7.490 4.737 10.979 1.00 96.38 97 LEU A CA 1
ATOM 761 C C . LEU A 1 97 ? -6.596 4.286 12.137 1.00 96.38 97 LEU A C 1
ATOM 763 O O . LEU A 1 97 ? -7.019 4.407 13.279 1.00 96.38 97 LEU A O 1
ATOM 767 N N . SER A 1 98 ? -5.363 3.850 11.855 1.00 95.81 98 SER A N 1
ATOM 768 C CA . SER A 1 98 ? -4.383 3.469 12.883 1.00 95.81 98 SER A CA 1
ATOM 769 C C . SER A 1 98 ? -4.176 4.602 13.879 1.00 95.81 98 SER A C 1
ATOM 771 O O . SER A 1 98 ? -4.314 4.396 15.076 1.00 95.81 98 SER A O 1
ATOM 773 N N . LYS A 1 99 ? -3.966 5.829 13.386 1.00 95.88 99 LYS A N 1
ATOM 774 C CA . LYS A 1 99 ? -3.797 6.994 14.254 1.00 95.88 99 LYS A CA 1
ATOM 775 C C . LYS A 1 99 ? -5.007 7.233 15.166 1.00 95.88 99 LYS A C 1
ATOM 777 O O . LYS A 1 99 ? -4.826 7.531 16.333 1.00 95.88 99 LYS A O 1
ATOM 782 N N . LYS A 1 100 ? -6.235 7.090 14.655 1.00 93.12 100 LYS A N 1
ATOM 783 C CA . LYS A 1 100 ? -7.461 7.239 15.466 1.00 93.12 100 LYS A CA 1
ATOM 784 C C . LYS A 1 100 ? -7.640 6.140 16.516 1.00 93.12 100 LYS A C 1
ATOM 786 O O . LYS A 1 100 ? -8.411 6.341 17.442 1.00 93.12 100 LYS A O 1
ATOM 791 N N . VAL A 1 101 ? -7.035 4.971 16.308 1.00 92.38 101 VAL A N 1
ATOM 792 C CA . VAL A 1 101 ? -7.038 3.866 17.277 1.00 92.38 101 VAL A CA 1
ATOM 793 C C . VAL A 1 101 ? -5.979 4.097 18.359 1.00 92.38 101 VAL A C 1
ATOM 795 O O . VAL A 1 101 ? -6.210 3.715 19.502 1.00 92.38 101 VAL A O 1
ATOM 798 N N . ASP A 1 102 ? -4.851 4.718 17.997 1.00 93.69 102 ASP A N 1
ATOM 799 C CA . ASP A 1 102 ? -3.737 5.016 18.906 1.00 93.69 102 ASP A CA 1
ATOM 800 C C . ASP A 1 102 ? -3.952 6.282 19.774 1.00 93.69 102 ASP A C 1
ATOM 802 O O . ASP A 1 102 ? -3.464 6.312 20.905 1.00 93.69 102 ASP A O 1
ATOM 806 N N . ASP A 1 103 ? -4.628 7.320 19.248 1.00 89.00 103 ASP A N 1
ATOM 807 C CA . ASP A 1 103 ? -4.926 8.614 19.915 1.00 89.00 103 ASP A CA 1
ATOM 808 C C . ASP A 1 103 ? -5.975 8.496 21.049 1.00 89.00 103 ASP A C 1
ATOM 810 O O . ASP A 1 103 ? -5.773 9.147 22.106 1.00 89.00 103 ASP A O 1
#

Sequence (103 aa):
MLPNKVSANINETVKKEILDAIETINKKLPFLVALTPSERRELPKMGARTQSFVKKSIEVASQNDEILPRYFKVDELEKDLQLVDSLAPIALSLSQLSKKVDD

Secondary structure (DSSP, 8-state):
-PPP-------HHHHHHHHHHHHHHHHH-TT-----HHHHHHSPP--HHHHHHHHHHHHHHHHTGGGS-TT--HHHHHHHHHHHHHHHHHHHHHHHHHHHHH-

Foldseek 3Di:
DDDDPDDDDDDPVNVVVVVVVVVVVCVVCVVDDDDDPVRVVPDDDCDPVNLVVLVVVLVVCVVPVVPDDPPDDSVVSVVVNVVCVVCVVVVVVVVVVVVVVVD

pLDDT: mean 91.37, std 5.97, range [61.78, 97.94]